Protein AF-A0A8X6STX7-F1 (afdb_monomer)

pLDDT: mean 82.8, std 13.71, range [45.97, 97.12]

Secondary structure (DSSP, 8-state):
-TTS-GGGGGGGHHHHHHHHHHSPPTTTSS-HHHHHHSS----HHHHHHHHHHHHHHHHHHHHHHHHHHHHHHHHHHHHHHHHS---SS----

Solvent-accessible surface area (backbone atoms only — not comparable to full-atom values): 5661 Å² total; per-residue (Å²): 111,53,88,82,44,70,88,53,48,75,81,45,45,70,61,50,53,51,52,63,32,54,48,55,40,89,89,75,68,45,14,62,41,28,73,74,71,73,46,82,74,82,50,73,65,56,52,52,53,49,51,53,52,51,51,52,55,49,50,54,52,49,52,51,54,51,49,53,51,51,52,54,51,51,52,54,51,52,53,53,63,73,64,55,75,90,77,85,88,87,87,81,133

Organism: Trichonephila clavipes (NCBI:txid2585209)

Mean predicted aligned error: 13.45 Å

Nearest PDB structures (foldseek):
  6rny-assembly1_L  TM=8.832E-01  e=3.555E-02  Human spumaretrovirus
  3s3n-assembly1_B-2  TM=8.810E-01  e=6.966E-02  Human spumaretrovirus
  3s3o-assembly1_B-2  TM=8.654E-01  e=7.507E-02  Human spumaretrovirus
  6rny-assembly1_P  TM=7.979E-01  e=7.507E-02  Human spumaretrovirus

Structure (mmCIF, N/CA/C/O backbone):
data_AF-A0A8X6STX7-F1
#
_entry.id   AF-A0A8X6STX7-F1
#
loop_
_atom_site.group_PDB
_atom_site.id
_atom_site.type_symbol
_atom_site.label_atom_id
_atom_site.label_alt_id
_atom_site.label_comp_id
_atom_site.label_asym_id
_atom_site.label_entity_id
_atom_site.label_seq_id
_atom_site.pdbx_PDB_ins_code
_atom_site.Cartn_x
_atom_site.Cartn_y
_atom_site.Cartn_z
_atom_site.occupancy
_atom_site.B_iso_or_equiv
_atom_site.auth_seq_id
_atom_site.auth_comp_id
_atom_site.auth_asym_id
_atom_site.auth_atom_id
_atom_site.pdbx_PDB_model_num
ATOM 1 N N . MET A 1 1 ? 22.582 -0.418 -6.099 1.00 51.91 1 MET A N 1
ATOM 2 C CA . MET A 1 1 ? 21.566 0.339 -6.903 1.00 51.91 1 MET A CA 1
ATOM 3 C C . MET A 1 1 ? 22.152 0.641 -8.287 1.00 51.91 1 MET A C 1
ATOM 5 O O . MET A 1 1 ? 23.366 0.663 -8.375 1.00 51.91 1 MET A O 1
ATOM 9 N N . SER A 1 2 ? 21.370 0.900 -9.353 1.00 55.16 2 SER A N 1
ATOM 10 C CA . SER A 1 2 ? 21.869 1.199 -10.731 1.00 55.16 2 SER A CA 1
ATOM 11 C C . SER A 1 2 ? 23.001 2.243 -10.841 1.00 55.16 2 SER A C 1
ATOM 13 O O . SER A 1 2 ? 23.652 2.327 -11.876 1.00 55.16 2 SER A O 1
ATOM 15 N N . ILE A 1 3 ? 23.227 3.035 -9.793 1.00 62.12 3 ILE A N 1
ATOM 16 C CA . ILE A 1 3 ? 24.363 3.951 -9.616 1.00 62.12 3 ILE A CA 1
ATOM 17 C C . ILE A 1 3 ? 25.717 3.214 -9.636 1.00 62.12 3 ILE A C 1
ATOM 19 O O . ILE A 1 3 ? 26.707 3.774 -10.090 1.00 62.12 3 ILE A O 1
ATOM 23 N N . GLU A 1 4 ? 25.764 1.962 -9.181 1.00 71.69 4 GLU A N 1
ATOM 24 C CA . GLU A 1 4 ? 26.980 1.136 -9.150 1.00 71.69 4 GLU A CA 1
ATOM 25 C C . GLU A 1 4 ? 27.323 0.533 -10.522 1.00 71.69 4 GLU A C 1
ATOM 27 O O . GLU A 1 4 ? 28.486 0.259 -10.798 1.00 71.69 4 GLU A O 1
ATOM 32 N N . ASP A 1 5 ? 26.322 0.324 -11.385 1.00 80.44 5 ASP A N 1
ATOM 33 C CA . ASP A 1 5 ? 26.497 -0.206 -12.741 1.00 80.44 5 ASP A CA 1
ATOM 34 C C . ASP A 1 5 ? 25.388 0.320 -13.677 1.00 80.44 5 ASP A C 1
ATOM 36 O O . ASP A 1 5 ? 24.301 -0.273 -13.762 1.00 80.44 5 ASP A O 1
ATOM 40 N N . PRO A 1 6 ? 25.650 1.425 -14.401 1.00 82.44 6 PRO A N 1
ATOM 41 C CA . PRO A 1 6 ? 24.680 2.066 -15.290 1.00 82.44 6 PRO A CA 1
ATOM 42 C C . PRO A 1 6 ? 24.160 1.167 -16.418 1.00 82.44 6 PRO A C 1
ATOM 44 O O . PRO A 1 6 ? 23.084 1.415 -16.959 1.00 82.44 6 PRO A O 1
ATOM 47 N N . THR A 1 7 ? 24.880 0.098 -16.775 1.00 87.69 7 THR A N 1
ATOM 48 C CA . THR A 1 7 ? 24.463 -0.818 -17.849 1.00 87.69 7 THR A CA 1
ATOM 49 C C . THR A 1 7 ? 23.288 -1.709 -17.442 1.00 87.69 7 THR A C 1
ATOM 51 O O . THR A 1 7 ? 22.598 -2.258 -18.299 1.00 87.69 7 THR A O 1
ATOM 54 N N . LYS A 1 8 ? 23.006 -1.817 -16.136 1.00 88.38 8 LYS A N 1
ATOM 55 C CA . LYS A 1 8 ? 21.950 -2.669 -15.567 1.00 88.38 8 LYS A CA 1
ATOM 56 C C . LYS A 1 8 ? 20.640 -1.930 -15.278 1.00 88.38 8 LYS A C 1
ATOM 58 O O . LYS A 1 8 ? 19.778 -2.483 -14.595 1.00 88.38 8 LYS A O 1
ATOM 63 N N . TRP A 1 9 ? 20.455 -0.7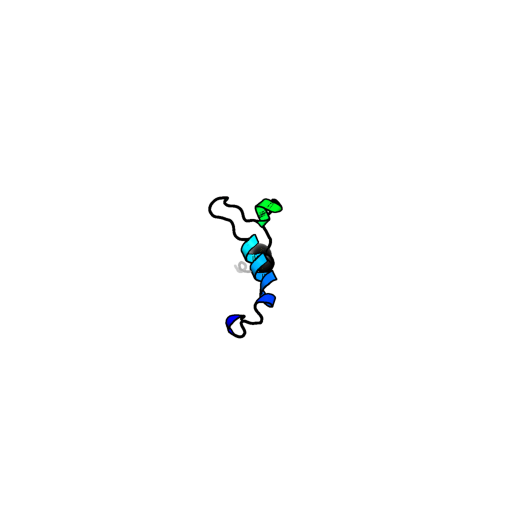21 -15.814 1.00 84.50 9 TRP A N 1
ATOM 64 C CA . TRP A 1 9 ? 19.248 0.094 -15.611 1.00 84.50 9 TRP A CA 1
ATOM 65 C C . TRP A 1 9 ? 17.948 -0.651 -15.960 1.00 84.50 9 TRP A C 1
ATOM 67 O O . TRP A 1 9 ? 16.935 -0.482 -15.281 1.00 84.50 9 TRP A O 1
ATOM 77 N N . PHE A 1 10 ? 17.992 -1.532 -16.967 1.00 87.81 10 PHE A N 1
ATOM 78 C CA . PHE A 1 10 ? 16.842 -2.312 -17.431 1.00 87.81 10 PHE A CA 1
ATOM 79 C C . PHE A 1 10 ? 16.221 -3.182 -16.326 1.00 87.81 10 PHE A C 1
ATOM 81 O O . PHE A 1 10 ? 15.017 -3.414 -16.332 1.00 87.81 10 PHE A O 1
ATOM 88 N N . LYS A 1 11 ? 17.008 -3.603 -15.323 1.00 87.62 11 LYS A N 1
ATOM 89 C CA . LYS A 1 11 ? 16.515 -4.375 -14.168 1.00 87.62 11 LYS A CA 1
ATOM 90 C C . LYS A 1 11 ? 15.541 -3.591 -13.284 1.00 87.62 11 LYS A C 1
ATOM 92 O O . LYS A 1 11 ? 14.853 -4.185 -12.463 1.00 87.62 11 LYS A O 1
ATOM 97 N N . HIS A 1 12 ? 15.506 -2.268 -13.420 1.00 81.88 12 HIS A N 1
ATOM 98 C CA . HIS A 1 12 ? 14.664 -1.382 -12.620 1.00 81.88 12 HIS A CA 1
ATOM 99 C C . HIS A 1 12 ? 13.425 -0.883 -13.373 1.00 81.88 12 HIS A C 1
ATOM 101 O O . HIS A 1 12 ? 12.616 -0.173 -12.778 1.00 81.88 12 HIS A O 1
ATOM 107 N N . VAL A 1 13 ? 13.250 -1.255 -14.647 1.00 87.06 13 VAL A N 1
ATOM 108 C CA . VAL A 1 13 ? 12.154 -0.761 -15.499 1.00 87.06 13 VAL A CA 1
ATOM 109 C C . VAL A 1 13 ? 10.788 -1.083 -14.909 1.00 87.06 13 VAL A C 1
ATOM 111 O O . VAL A 1 13 ? 9.970 -0.178 -14.797 1.00 87.06 13 VAL A O 1
ATOM 114 N N . ASP A 1 14 ? 10.561 -2.310 -14.438 1.00 84.94 14 ASP A N 1
ATOM 115 C CA . ASP A 1 14 ? 9.266 -2.704 -13.863 1.00 84.94 14 ASP A CA 1
ATOM 116 C C . ASP A 1 14 ? 8.912 -1.889 -12.613 1.00 84.94 14 ASP A C 1
ATOM 118 O O . ASP A 1 14 ? 7.766 -1.477 -12.416 1.00 84.94 14 ASP A O 1
ATOM 122 N N . SER A 1 15 ? 9.915 -1.624 -11.771 1.00 82.88 15 SER A N 1
ATOM 123 C CA . SER A 1 15 ? 9.751 -0.807 -10.568 1.00 82.88 15 SER A CA 1
ATOM 124 C C . SER A 1 15 ? 9.455 0.649 -10.935 1.00 82.88 15 SER A C 1
ATOM 126 O O . SER A 1 15 ? 8.494 1.235 -10.437 1.00 82.88 15 SER A O 1
ATOM 128 N N . LEU A 1 16 ? 10.205 1.214 -11.887 1.00 83.69 16 LEU A N 1
ATOM 129 C CA . LEU A 1 16 ? 9.984 2.575 -12.376 1.00 83.69 16 LEU A CA 1
ATOM 130 C C . LEU A 1 16 ? 8.617 2.731 -13.043 1.00 83.69 16 LEU A C 1
ATOM 132 O O . LEU A 1 16 ? 7.907 3.691 -12.756 1.00 83.69 16 LEU A O 1
ATOM 136 N N . GLN A 1 17 ? 8.215 1.786 -13.891 1.00 90.38 17 GLN A N 1
ATOM 137 C CA . GLN A 1 17 ? 6.918 1.804 -14.559 1.00 90.38 17 GLN A CA 1
ATOM 138 C C . GLN A 1 17 ? 5.772 1.754 -13.546 1.00 90.38 17 GLN A C 1
ATOM 140 O O . GLN A 1 17 ? 4.781 2.468 -13.706 1.00 90.38 17 GLN A O 1
ATOM 145 N N . ARG A 1 18 ? 5.903 0.941 -12.493 1.00 87.12 18 ARG A N 1
ATOM 146 C CA . ARG A 1 18 ? 4.922 0.880 -11.406 1.00 87.12 18 ARG A CA 1
ATOM 147 C C . ARG A 1 18 ? 4.812 2.220 -10.683 1.00 87.12 18 ARG A C 1
ATOM 149 O O . ARG A 1 18 ? 3.711 2.751 -10.562 1.00 87.12 18 ARG A O 1
ATOM 156 N N . VAL A 1 19 ? 5.943 2.799 -10.274 1.00 84.12 19 VAL A N 1
ATOM 157 C CA . VAL A 1 19 ? 5.968 4.099 -9.587 1.00 84.12 19 VAL A CA 1
ATOM 158 C C . VAL A 1 19 ? 5.346 5.178 -10.471 1.00 84.12 19 VAL A C 1
ATOM 160 O O . VAL A 1 19 ? 4.370 5.802 -10.062 1.00 84.12 19 VAL A O 1
ATOM 163 N N . LEU A 1 20 ? 5.825 5.338 -11.707 1.00 87.75 20 LEU A N 1
ATOM 164 C CA . LEU A 1 20 ? 5.353 6.374 -12.630 1.00 87.75 20 LEU A CA 1
ATOM 165 C C . LEU A 1 20 ? 3.851 6.275 -12.915 1.00 87.75 20 LEU A C 1
ATOM 167 O O . LEU A 1 20 ? 3.166 7.294 -12.942 1.00 87.75 20 LEU A O 1
ATOM 171 N N . ASN A 1 21 ? 3.320 5.062 -13.078 1.00 92.12 21 ASN A N 1
ATOM 172 C CA . ASN A 1 21 ? 1.897 4.874 -13.350 1.00 92.12 21 ASN A CA 1
ATOM 173 C C . ASN A 1 21 ? 1.004 4.991 -12.105 1.00 92.12 21 ASN A C 1
ATOM 175 O O . ASN A 1 21 ? -0.212 5.072 -12.264 1.00 92.12 21 ASN A O 1
ATOM 179 N N . SER A 1 22 ? 1.572 4.980 -10.893 1.00 88.94 22 SER A N 1
ATOM 180 C CA . SER A 1 22 ? 0.828 5.067 -9.623 1.00 88.94 22 SER A CA 1
ATOM 181 C C . SER A 1 22 ? 0.733 6.485 -9.062 1.00 88.94 22 SER A C 1
ATOM 183 O O . SER A 1 22 ? -0.144 6.763 -8.248 1.00 88.94 22 SER A O 1
ATOM 185 N N . VAL A 1 23 ? 1.604 7.396 -9.506 1.00 87.19 23 VAL A N 1
ATOM 186 C CA . VAL A 1 23 ? 1.649 8.773 -9.004 1.00 87.19 23 VAL A CA 1
ATOM 187 C C . VAL A 1 23 ? 0.560 9.621 -9.674 1.00 87.19 23 VAL A C 1
ATOM 189 O O . VAL A 1 23 ? 0.529 9.722 -10.904 1.00 87.19 23 VAL A O 1
ATOM 192 N N . PRO A 1 24 ? -0.326 10.276 -8.900 1.00 89.88 24 PRO A N 1
ATOM 193 C CA . PRO A 1 24 ? -1.326 11.175 -9.459 1.00 89.88 24 PRO A CA 1
ATOM 194 C C . PRO A 1 24 ? -0.717 12.423 -10.098 1.00 89.88 24 PRO A C 1
ATOM 196 O O . PRO A 1 24 ? 0.147 13.080 -9.514 1.00 89.88 24 PRO A O 1
ATOM 199 N N . SER A 1 25 ? -1.219 12.812 -11.272 1.00 87.94 25 SER A N 1
ATOM 200 C CA . SER A 1 25 ? -0.840 14.091 -11.879 1.00 87.94 25 SER A CA 1
ATOM 201 C C . SER A 1 25 ? -1.492 15.264 -11.143 1.00 87.94 25 SER A C 1
ATOM 203 O O . SER A 1 25 ? -2.650 15.206 -10.723 1.00 87.94 25 SER A O 1
ATOM 205 N N . ARG 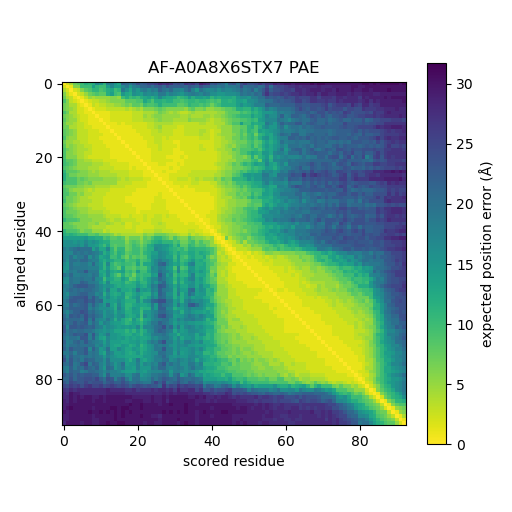A 1 26 ? -0.780 16.393 -11.038 1.00 89.19 26 ARG A N 1
ATOM 206 C CA . ARG A 1 26 ? -1.303 17.613 -10.401 1.00 89.19 26 ARG A CA 1
ATOM 207 C C . ARG A 1 26 ? -2.533 18.177 -11.119 1.00 89.19 26 ARG A C 1
ATOM 209 O O . ARG A 1 26 ? -3.384 18.754 -10.435 1.00 89.19 26 ARG A O 1
ATOM 216 N N . SER A 1 27 ? -2.594 18.040 -12.447 1.00 91.81 27 SER A N 1
ATOM 217 C CA . SER A 1 27 ? -3.652 18.599 -13.299 1.00 91.81 27 SER A CA 1
ATOM 218 C C . SER A 1 27 ? -4.950 17.801 -13.227 1.00 91.81 27 SER A C 1
ATOM 220 O O . SER A 1 27 ? -6.019 18.396 -13.171 1.00 91.81 27 SER A O 1
ATOM 222 N N . THR A 1 28 ? -4.862 16.471 -13.189 1.00 91.56 28 THR A N 1
ATOM 223 C CA . THR A 1 28 ? -6.033 15.581 -13.186 1.00 91.56 28 THR A CA 1
ATOM 224 C C . THR A 1 28 ? -6.412 15.104 -11.792 1.00 91.56 28 THR A C 1
ATOM 226 O O . THR A 1 28 ? -7.544 14.693 -11.598 1.00 91.56 28 THR A O 1
ATOM 229 N N . LYS A 1 29 ? -5.485 15.150 -10.824 1.00 93.62 29 LYS A N 1
ATOM 230 C CA . LYS A 1 29 ? -5.593 14.510 -9.498 1.00 93.62 29 LYS A CA 1
ATOM 231 C C . LYS A 1 29 ? -5.663 12.980 -9.525 1.00 93.62 29 LYS A C 1
ATOM 233 O O . LYS A 1 29 ? -5.785 12.381 -8.462 1.00 93.62 29 LYS A O 1
ATOM 238 N N . TYR A 1 30 ? -5.506 12.366 -10.697 1.00 91.00 30 TYR A N 1
ATOM 239 C CA . TYR A 1 30 ? -5.527 10.918 -10.899 1.00 91.00 30 TYR A CA 1
ATOM 240 C C . TYR A 1 30 ? -4.212 10.444 -11.515 1.00 91.00 30 TYR A C 1
ATOM 242 O O . TYR A 1 30 ? -3.577 11.167 -12.292 1.00 91.00 30 TYR A O 1
ATOM 250 N N . SER A 1 31 ? -3.793 9.234 -11.162 1.00 94.81 31 SER A N 1
ATOM 251 C CA . SER A 1 31 ? -2.648 8.560 -11.777 1.00 94.81 31 SER A CA 1
ATOM 252 C C . SER A 1 31 ? -3.008 7.998 -13.156 1.00 94.81 31 SER A C 1
ATOM 254 O O . SER A 1 31 ? -4.182 7.722 -13.419 1.00 94.81 31 SER A O 1
ATOM 256 N N . PRO A 1 32 ? -2.028 7.791 -14.056 1.00 96.38 32 PRO A N 1
ATOM 257 C CA . PRO A 1 32 ? -2.276 7.132 -15.337 1.00 96.38 32 PRO A CA 1
ATOM 258 C C . PRO A 1 32 ? -2.993 5.785 -15.184 1.00 96.38 32 PRO A C 1
ATOM 260 O O . PRO A 1 32 ? -3.917 5.492 -15.939 1.00 96.38 32 PRO A O 1
ATOM 263 N N . PHE A 1 33 ? -2.626 4.991 -14.173 1.00 95.06 33 PHE A N 1
ATOM 264 C CA . PHE A 1 33 ? -3.290 3.722 -13.888 1.00 95.06 33 PHE A CA 1
ATOM 265 C C . PHE A 1 33 ? -4.751 3.904 -13.465 1.00 95.06 33 PHE A C 1
ATOM 267 O O . PHE A 1 33 ? -5.620 3.203 -13.977 1.00 95.06 33 PHE A O 1
ATOM 274 N N . GLU A 1 34 ? -5.041 4.858 -12.576 1.00 95.31 34 GLU A N 1
ATOM 275 C CA . GLU A 1 34 ? -6.424 5.166 -12.186 1.00 95.31 34 GLU A CA 1
ATOM 276 C C . GLU A 1 34 ? -7.261 5.621 -13.381 1.00 95.31 34 GLU A C 1
ATOM 278 O O . GLU A 1 34 ? -8.417 5.230 -13.492 1.00 95.31 34 GLU A O 1
ATOM 283 N N . LEU A 1 35 ? -6.688 6.403 -14.297 1.00 96.06 35 LEU A N 1
ATOM 284 C CA . LEU A 1 35 ? -7.392 6.845 -15.502 1.00 96.06 35 LEU A CA 1
ATOM 285 C C . LEU A 1 35 ? -7.700 5.688 -16.464 1.00 96.06 35 LEU A C 1
ATOM 287 O O . LEU A 1 35 ? -8.737 5.706 -17.120 1.00 96.06 35 LEU A O 1
ATOM 291 N N . LEU A 1 36 ? -6.816 4.692 -16.548 1.00 96.31 36 LEU A N 1
ATOM 292 C CA . LEU A 1 36 ? -6.974 3.530 -17.430 1.00 96.31 36 LEU A CA 1
ATOM 293 C C . LEU A 1 36 ? -7.895 2.452 -16.845 1.00 96.31 36 LEU A C 1
ATOM 295 O O . LEU A 1 36 ? -8.656 1.831 -17.581 1.00 96.31 36 LEU A O 1
ATOM 299 N N . ILE A 1 37 ? -7.800 2.200 -15.539 1.00 96.19 37 ILE A N 1
ATOM 300 C CA . ILE A 1 37 ? -8.425 1.041 -14.881 1.00 96.19 37 ILE A CA 1
ATOM 301 C C . ILE A 1 37 ? -9.600 1.452 -13.982 1.00 96.19 37 ILE A C 1
ATOM 30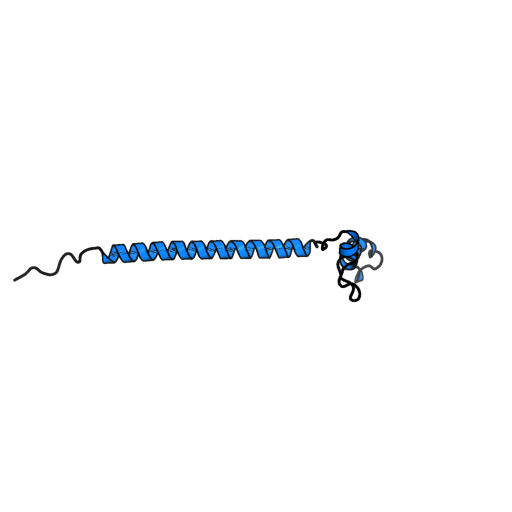3 O O . ILE A 1 37 ? -10.458 0.631 -13.666 1.00 96.19 37 ILE A O 1
ATOM 307 N N . GLY A 1 38 ? -9.664 2.714 -13.558 1.00 93.94 38 GLY A N 1
ATOM 308 C CA . GLY A 1 38 ? -10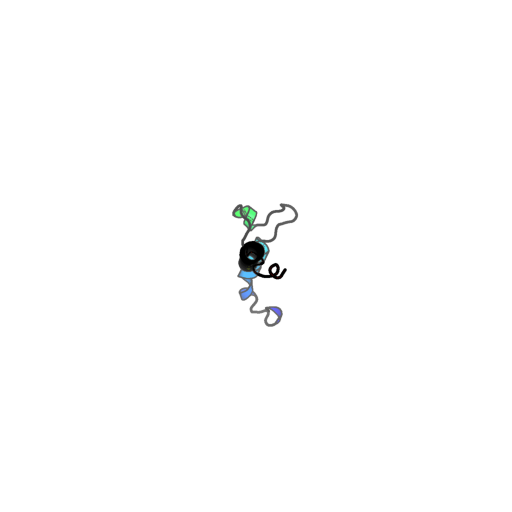.714 3.230 -12.676 1.00 93.94 38 GLY A CA 1
ATOM 309 C C . GLY A 1 38 ? -10.516 2.915 -11.189 1.00 93.94 38 GLY A C 1
ATOM 310 O O . GLY A 1 38 ? -11.391 3.224 -10.383 1.00 93.94 38 GLY A O 1
ATOM 311 N N . VAL A 1 39 ? -9.386 2.315 -10.797 1.00 91.38 39 VAL A N 1
ATOM 312 C CA . VAL A 1 39 ? -9.054 2.008 -9.394 1.00 91.38 39 VAL A CA 1
ATOM 313 C C . VAL A 1 39 ? -7.623 2.418 -9.060 1.00 91.38 39 VAL A C 1
ATOM 315 O O . VAL A 1 39 ? -6.759 2.460 -9.934 1.00 91.38 39 VAL A O 1
ATOM 318 N N . LYS A 1 40 ? -7.351 2.675 -7.775 1.00 89.00 40 LYS A N 1
ATOM 319 C CA . LYS A 1 40 ? -5.991 2.932 -7.284 1.00 89.00 40 LYS A CA 1
ATOM 320 C C . LYS A 1 40 ? -5.105 1.705 -7.453 1.00 89.00 40 LYS A C 1
ATOM 322 O O . LYS A 1 40 ? -5.505 0.589 -7.116 1.00 89.00 40 LYS A O 1
ATOM 327 N N . MET A 1 41 ? -3.889 1.924 -7.944 1.00 85.69 41 MET A N 1
ATOM 328 C CA . MET A 1 41 ? -2.884 0.869 -8.026 1.00 85.69 41 MET A CA 1
ATOM 329 C C . MET A 1 41 ? -2.484 0.436 -6.612 1.00 85.69 41 MET A C 1
ATOM 331 O O . MET A 1 41 ? -2.215 1.282 -5.766 1.00 85.69 41 MET A O 1
ATOM 335 N N . LYS A 1 42 ? -2.443 -0.874 -6.357 1.00 82.62 42 LYS A N 1
ATOM 336 C CA . LYS A 1 42 ? -1.944 -1.427 -5.092 1.00 82.62 42 LYS A CA 1
ATOM 337 C C . LYS A 1 42 ? -0.449 -1.698 -5.234 1.00 82.62 42 LYS A C 1
ATOM 339 O O . LYS A 1 42 ? -0.076 -2.564 -6.034 1.00 82.62 42 LYS A O 1
ATOM 344 N N . ASN A 1 43 ? 0.405 -0.987 -4.498 1.00 76.81 43 ASN A N 1
ATOM 345 C CA . ASN A 1 43 ? 1.824 -1.335 -4.465 1.00 76.81 43 ASN A CA 1
ATOM 346 C C . ASN A 1 43 ? 2.086 -2.519 -3.522 1.00 76.81 43 ASN A C 1
ATOM 348 O O . ASN A 1 43 ? 1.356 -2.703 -2.552 1.00 76.81 43 ASN A O 1
ATOM 352 N N . PRO A 1 44 ? 3.130 -3.327 -3.780 1.00 72.44 44 PRO A N 1
ATOM 353 C CA . PRO A 1 44 ? 3.518 -4.415 -2.882 1.00 72.44 44 PRO A CA 1
ATOM 354 C C . PRO A 1 44 ? 3.833 -3.912 -1.466 1.00 72.44 44 PRO A C 1
ATOM 356 O O . PRO A 1 44 ? 3.410 -4.526 -0.492 1.00 72.44 44 PRO A O 1
ATOM 359 N N . GLU A 1 45 ? 4.491 -2.755 -1.363 1.00 69.38 45 GLU A N 1
ATOM 360 C CA . GLU A 1 45 ? 4.749 -2.078 -0.086 1.00 69.38 45 GLU A CA 1
ATOM 361 C C . GLU A 1 45 ? 3.443 -1.662 0.610 1.00 69.38 45 GLU A C 1
ATOM 363 O O . GLU A 1 45 ? 3.302 -1.849 1.815 1.00 69.38 45 GLU A O 1
ATOM 368 N N . ASP A 1 46 ? 2.437 -1.197 -0.144 1.00 69.19 46 ASP A N 1
ATOM 369 C CA . ASP A 1 46 ? 1.118 -0.868 0.418 1.00 69.19 46 ASP A CA 1
ATOM 370 C C . ASP A 1 46 ? 0.420 -2.115 0.976 1.00 69.19 46 ASP A C 1
ATOM 372 O O . ASP A 1 46 ? -0.320 -2.022 1.951 1.00 69.19 46 ASP A O 1
ATOM 376 N N . VAL A 1 47 ? 0.641 -3.289 0.372 1.00 69.81 47 VAL A N 1
ATOM 377 C CA . VAL A 1 47 ? 0.106 -4.563 0.875 1.00 69.81 47 VAL A CA 1
ATOM 378 C C . VAL A 1 47 ? 0.790 -4.948 2.183 1.00 69.81 47 VAL A C 1
ATOM 380 O O . VAL A 1 47 ? 0.101 -5.331 3.124 1.00 69.81 47 VAL A O 1
ATOM 383 N N . MET A 1 48 ? 2.115 -4.811 2.272 1.00 74.06 48 MET A N 1
ATOM 384 C CA . MET A 1 48 ? 2.852 -5.083 3.508 1.00 74.06 48 MET A CA 1
ATOM 385 C C . MET A 1 48 ? 2.427 -4.135 4.635 1.00 74.06 48 MET A C 1
ATOM 387 O O . MET A 1 48 ? 2.085 -4.598 5.719 1.00 74.06 48 MET A O 1
ATOM 391 N N . ILE A 1 49 ? 2.368 -2.828 4.366 1.00 70.94 49 ILE A N 1
ATOM 392 C CA . ILE A 1 49 ? 1.930 -1.816 5.339 1.00 70.94 49 ILE A CA 1
ATOM 393 C C . ILE A 1 49 ? 0.485 -2.069 5.776 1.00 70.94 49 ILE A C 1
ATOM 395 O O . ILE A 1 49 ? 0.175 -1.995 6.962 1.00 70.94 49 ILE A O 1
ATOM 399 N N . ARG A 1 50 ? -0.405 -2.410 4.838 1.00 68.94 50 ARG A N 1
ATOM 400 C CA . ARG A 1 50 ? -1.794 -2.745 5.158 1.00 68.94 50 ARG A CA 1
ATOM 401 C C . ARG A 1 50 ? -1.892 -3.990 6.039 1.00 68.94 50 ARG A C 1
ATOM 403 O O . ARG A 1 50 ? -2.666 -3.975 6.986 1.00 68.94 50 ARG A O 1
ATOM 410 N N . ASN A 1 51 ? -1.125 -5.038 5.744 1.00 72.56 51 ASN A N 1
ATOM 411 C CA . ASN A 1 51 ? -1.121 -6.256 6.552 1.00 72.56 51 ASN A CA 1
ATOM 412 C C . ASN A 1 51 ? -0.619 -5.978 7.973 1.00 72.56 51 ASN A C 1
ATOM 414 O O . ASN A 1 51 ? -1.256 -6.421 8.919 1.00 72.56 51 ASN A O 1
ATOM 418 N N . LEU A 1 52 ? 0.457 -5.196 8.118 1.00 80.44 52 LEU A N 1
ATOM 419 C CA . LEU A 1 52 ? 0.977 -4.783 9.426 1.00 80.44 52 LEU A CA 1
ATOM 420 C C . LEU A 1 52 ? -0.055 -3.973 10.219 1.00 80.44 52 LEU A C 1
ATOM 422 O O . LEU A 1 52 ? -0.257 -4.216 11.403 1.00 80.44 52 LEU A O 1
ATOM 426 N N . HIS A 1 53 ? -0.747 -3.040 9.563 1.00 69.12 53 HIS A N 1
ATOM 427 C CA . HIS A 1 53 ? -1.800 -2.255 10.206 1.00 69.12 53 HIS A CA 1
ATOM 428 C C . HIS A 1 53 ? -2.998 -3.117 10.640 1.00 69.12 53 HIS A C 1
ATOM 430 O O . HIS A 1 53 ? -3.596 -2.889 11.692 1.00 69.12 53 HIS A O 1
ATOM 436 N N . GLU A 1 54 ? -3.362 -4.111 9.829 1.00 78.81 54 GLU A N 1
ATOM 437 C CA . GLU A 1 54 ? -4.468 -5.025 10.115 1.00 78.81 54 GLU A CA 1
ATOM 438 C C . GLU A 1 54 ? -4.111 -6.014 11.238 1.00 78.81 54 GLU A C 1
ATOM 440 O O . GLU A 1 54 ? -4.952 -6.289 12.092 1.00 78.81 54 GLU A O 1
ATOM 445 N N . GLU A 1 55 ? -2.859 -6.471 11.298 1.00 88.38 55 GLU A N 1
ATOM 446 C CA . GLU A 1 55 ? -2.307 -7.264 12.404 1.00 88.38 55 GLU A CA 1
ATOM 447 C C . GLU A 1 55 ? -2.300 -6.470 13.719 1.00 88.38 55 GLU A C 1
ATOM 449 O O . GLU A 1 55 ? -2.865 -6.931 14.711 1.00 88.38 55 GLU A O 1
ATOM 454 N N . GLU A 1 56 ? -1.777 -5.239 13.711 1.00 84.94 56 GLU A N 1
ATOM 455 C CA . GLU A 1 56 ? -1.777 -4.349 14.881 1.00 84.94 56 GLU A CA 1
ATOM 456 C C . GLU A 1 56 ? -3.205 -4.0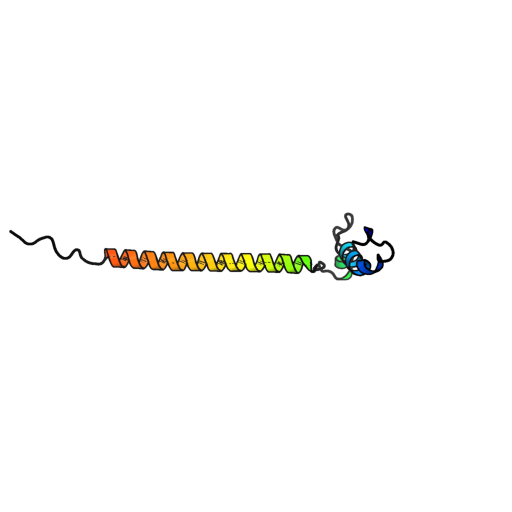83 15.389 1.00 84.94 56 GLU A C 1
ATOM 458 O O . GLU A 1 56 ? -3.484 -4.169 16.587 1.00 84.94 56 GLU A O 1
ATOM 463 N N . SER A 1 57 ? -4.143 -3.816 14.475 1.00 81.56 57 SER A N 1
ATOM 464 C CA . SER A 1 57 ? -5.551 -3.579 14.817 1.00 81.56 57 SER A CA 1
ATOM 465 C C . SER A 1 57 ? -6.208 -4.806 15.460 1.00 81.56 57 SER A C 1
ATOM 467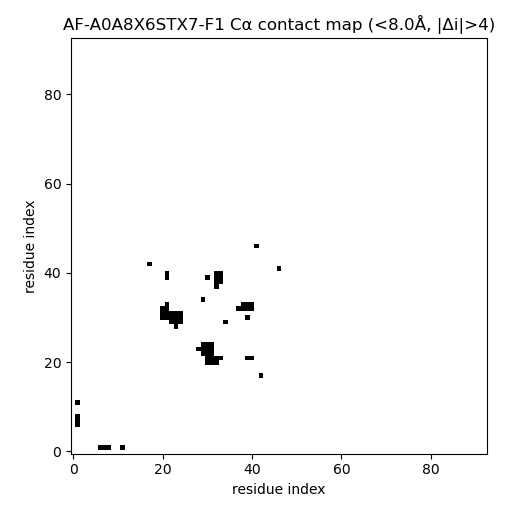 O O . SER A 1 57 ? -7.011 -4.678 16.389 1.00 81.56 57 SER A O 1
ATOM 469 N N . GLN A 1 58 ? -5.882 -6.009 14.978 1.00 87.44 58 GLN A N 1
ATOM 470 C CA . GLN A 1 58 ? -6.380 -7.258 15.555 1.00 87.44 58 GLN A CA 1
ATOM 471 C C . GLN A 1 58 ? -5.784 -7.509 16.939 1.00 87.44 58 GLN A C 1
ATOM 473 O O . GLN A 1 58 ? -6.517 -7.872 17.860 1.00 87.44 58 GLN A O 1
ATOM 478 N N . GLU A 1 59 ? -4.484 -7.282 17.111 1.00 94.06 59 GLU A N 1
ATOM 479 C CA . GLU A 1 59 ? -3.808 -7.473 18.391 1.00 94.06 59 GLU A CA 1
ATOM 480 C C . GLU A 1 59 ? -4.382 -6.552 19.477 1.00 94.06 59 GLU A C 1
ATOM 482 O O . GLU A 1 59 ? -4.723 -7.021 20.565 1.00 94.06 59 GLU A O 1
ATOM 487 N N . GLN A 1 60 ? -4.613 -5.274 19.160 1.00 89.19 60 GLN A N 1
ATOM 488 C CA . GLN A 1 60 ? -5.262 -4.326 20.074 1.00 89.19 60 GLN A CA 1
ATOM 489 C C . GLN A 1 60 ? -6.660 -4.796 20.509 1.00 89.19 60 GLN A C 1
ATOM 491 O O . GLN A 1 60 ? -7.014 -4.713 21.688 1.00 89.19 60 GLN A O 1
ATOM 496 N N . LEU A 1 61 ? -7.451 -5.341 19.579 1.00 92.19 61 LEU A N 1
ATOM 497 C CA . LEU A 1 61 ? -8.773 -5.892 19.883 1.00 92.19 61 LEU A CA 1
ATOM 498 C C . LEU A 1 61 ? -8.682 -7.089 20.843 1.00 92.19 61 LEU A C 1
ATOM 500 O O . LEU A 1 61 ? -9.491 -7.209 21.767 1.00 92.19 61 LEU A O 1
ATOM 504 N N . PHE A 1 62 ? -7.722 -7.992 20.627 1.00 94.31 62 PHE A N 1
ATOM 505 C CA . PHE A 1 62 ? -7.528 -9.149 21.500 1.00 94.31 62 PHE A CA 1
ATOM 506 C C . PHE A 1 62 ? -7.069 -8.735 22.898 1.00 94.31 62 PHE A C 1
ATOM 508 O O . PHE A 1 62 ? -7.656 -9.204 23.874 1.00 94.31 62 PHE A O 1
ATOM 515 N N . GLN A 1 63 ? -6.124 -7.798 22.998 1.00 95.19 63 GLN A N 1
ATOM 516 C CA . GLN A 1 63 ? -5.662 -7.261 24.279 1.00 95.19 63 GLN A CA 1
ATOM 517 C C . GLN A 1 63 ? -6.801 -6.611 25.072 1.00 95.19 63 GLN A C 1
ATOM 519 O O . GLN A 1 63 ? -6.941 -6.876 26.265 1.00 95.19 63 GLN A O 1
ATOM 524 N N . HIS A 1 64 ? -7.663 -5.824 24.418 1.00 94.56 64 HIS A N 1
ATOM 525 C CA . HIS A 1 64 ? -8.827 -5.232 25.083 1.00 94.56 64 HIS A CA 1
ATOM 526 C C . HIS A 1 64 ? -9.782 -6.307 25.617 1.00 94.56 64 HIS A C 1
ATOM 528 O O . HIS A 1 64 ? -10.238 -6.240 26.755 1.00 94.56 64 HIS A O 1
ATOM 534 N N . ARG A 1 65 ? -10.051 -7.349 24.822 1.00 96.44 65 ARG A N 1
ATOM 535 C CA . ARG A 1 65 ? -10.906 -8.466 25.250 1.00 96.44 65 ARG A CA 1
ATOM 536 C C . ARG A 1 65 ? -10.309 -9.242 26.420 1.00 96.44 65 ARG A C 1
ATOM 538 O O . ARG A 1 65 ? -11.054 -9.696 27.286 1.00 96.44 65 ARG A O 1
ATOM 545 N N . ASP A 1 66 ? -8.994 -9.435 26.440 1.00 96.75 66 ASP A N 1
ATOM 546 C CA . ASP A 1 66 ? -8.302 -10.079 27.558 1.00 96.75 66 ASP A CA 1
ATOM 547 C C . ASP A 1 66 ? -8.345 -9.229 28.822 1.00 96.75 66 ASP A C 1
ATOM 549 O O . ASP A 1 66 ? -8.607 -9.763 29.902 1.00 96.75 66 ASP A O 1
ATOM 553 N N . PHE A 1 67 ? -8.172 -7.916 28.680 1.00 96.69 67 PHE A N 1
ATOM 554 C CA . PHE A 1 67 ? -8.330 -6.972 29.776 1.00 96.69 67 PHE A CA 1
ATOM 555 C C . PHE A 1 67 ? -9.737 -7.050 30.382 1.00 96.69 67 PHE A C 1
ATOM 557 O O . PHE A 1 67 ? -9.867 -7.274 31.584 1.00 96.69 67 PHE A O 1
ATOM 564 N N . ASP A 1 68 ? -10.785 -6.978 29.556 1.00 97.06 68 ASP A N 1
ATOM 565 C CA . ASP A 1 68 ? -12.178 -7.059 30.017 1.00 97.06 68 ASP A CA 1
ATOM 566 C C . ASP A 1 68 ? -12.473 -8.389 30.730 1.00 97.06 68 ASP A C 1
ATOM 568 O O . ASP A 1 68 ? -13.147 -8.430 31.765 1.00 97.06 68 ASP A O 1
ATOM 572 N N . ARG A 1 69 ? -11.945 -9.503 30.199 1.00 96.00 69 ARG A N 1
ATOM 573 C CA . ARG A 1 69 ? -12.066 -10.826 30.832 1.00 96.00 69 ARG A CA 1
ATOM 574 C C . ARG A 1 69 ? -11.392 -10.859 32.203 1.00 96.00 69 ARG A C 1
ATOM 576 O O . ARG A 1 69 ? -11.971 -11.406 33.145 1.00 96.00 69 ARG A O 1
ATOM 583 N N . ALA A 1 70 ? -10.190 -10.297 32.315 1.00 96.56 70 ALA A N 1
ATOM 584 C CA . ALA A 1 70 ? -9.443 -10.246 33.566 1.00 96.56 70 ALA A CA 1
ATOM 585 C C . ALA A 1 70 ? -10.144 -9.361 34.610 1.00 96.56 70 ALA A C 1
ATOM 587 O O . ALA A 1 70 ? -10.307 -9.784 35.755 1.00 96.56 70 ALA A O 1
ATOM 588 N N . GLU A 1 71 ? -10.629 -8.185 34.207 1.00 97.12 71 GLU A N 1
ATOM 589 C CA . GLU A 1 71 ? -11.432 -7.281 35.041 1.00 97.12 71 GLU A CA 1
ATOM 590 C C . GLU A 1 71 ? -12.683 -7.981 35.584 1.00 97.12 71 GLU A C 1
ATOM 592 O O . GLU A 1 71 ? -12.917 -7.995 36.795 1.00 97.12 71 GLU A O 1
ATOM 597 N N . HIS A 1 72 ? -13.457 -8.641 34.717 1.00 95.25 72 HIS A N 1
ATOM 598 C CA . HIS A 1 72 ? -14.665 -9.356 35.128 1.00 95.25 72 HIS A CA 1
ATOM 599 C C . HIS A 1 72 ? -14.365 -10.503 36.109 1.00 95.25 72 HIS A C 1
ATOM 601 O O . HIS A 1 72 ? -15.113 -10.732 37.070 1.00 95.25 72 HIS A O 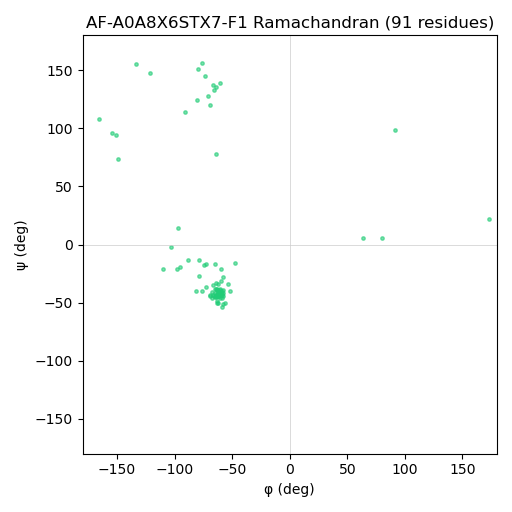1
ATOM 607 N N . PHE A 1 73 ? -13.267 -11.232 35.887 1.00 95.06 73 PHE A N 1
ATOM 608 C CA . PHE A 1 73 ? -12.822 -12.290 36.793 1.00 95.06 73 PHE A CA 1
ATOM 609 C C . PHE A 1 73 ? -12.437 -11.732 38.169 1.00 95.06 73 PHE A C 1
ATOM 611 O O . PHE A 1 73 ? -12.860 -12.262 39.201 1.00 95.06 73 PHE A O 1
ATOM 618 N N . GLU A 1 74 ? -11.679 -10.638 38.197 1.00 94.75 74 GLU A N 1
ATOM 619 C CA . GLU A 1 74 ? -11.274 -9.971 39.432 1.00 94.75 74 GLU A CA 1
ATOM 620 C C . GLU A 1 74 ? -12.465 -9.406 40.210 1.00 94.75 74 GLU A C 1
ATOM 622 O O . GLU A 1 74 ? -12.554 -9.606 41.424 1.00 94.75 74 GLU A O 1
ATOM 627 N N . ASP A 1 75 ? -13.418 -8.765 39.534 1.00 95.44 75 ASP A N 1
ATOM 628 C CA . ASP A 1 75 ? -14.642 -8.260 40.159 1.00 95.44 75 ASP A CA 1
ATOM 629 C C . ASP A 1 75 ? -15.485 -9.395 40.766 1.00 95.44 75 ASP A C 1
ATOM 631 O O . ASP A 1 75 ? -15.899 -9.332 41.929 1.00 95.44 75 ASP A O 1
ATOM 635 N N . SER A 1 76 ? -15.650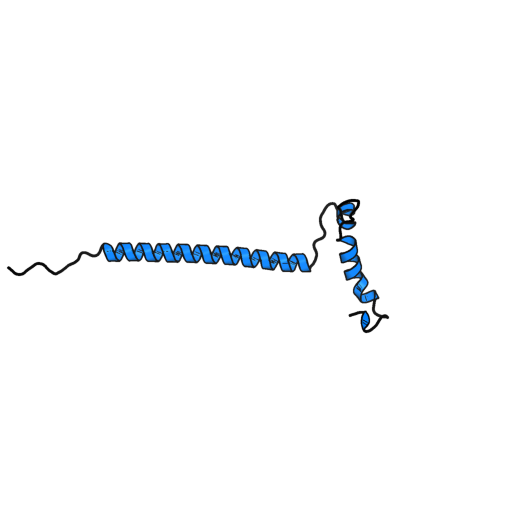 -10.496 40.029 1.00 91.94 76 SER A N 1
ATOM 636 C CA . SER A 1 76 ? -16.342 -11.695 40.520 1.00 91.94 76 SER A CA 1
ATOM 637 C C . SER A 1 76 ? -15.667 -12.268 41.772 1.00 91.94 76 SER A C 1
ATOM 639 O O . SER A 1 76 ? -16.332 -12.593 42.760 1.00 91.94 76 SER A O 1
ATOM 641 N N . ARG A 1 77 ? -14.330 -12.324 41.778 1.00 92.56 77 ARG A N 1
ATOM 642 C CA . ARG A 1 77 ? -13.535 -12.782 42.924 1.00 92.56 77 ARG A CA 1
ATOM 643 C C . ARG A 1 77 ? -13.674 -11.853 44.132 1.00 92.56 77 ARG A C 1
ATOM 645 O O . ARG A 1 77 ? -13.793 -12.334 45.261 1.00 92.56 77 ARG A O 1
ATOM 652 N N . ARG A 1 78 ? -13.671 -10.531 43.922 1.00 92.88 78 ARG A N 1
ATOM 653 C CA . ARG A 1 78 ? -13.892 -9.528 44.983 1.00 92.88 78 ARG A CA 1
ATOM 654 C C . ARG A 1 78 ? -15.271 -9.701 45.614 1.00 92.88 78 ARG A C 1
ATOM 656 O O . ARG A 1 78 ? -15.374 -9.758 46.838 1.00 92.88 78 ARG A O 1
ATOM 663 N N . LYS A 1 79 ? -16.312 -9.870 44.793 1.00 92.06 79 LYS A N 1
ATOM 664 C CA . LYS A 1 79 ? -17.683 -10.133 45.257 1.00 92.06 79 LYS A CA 1
ATOM 665 C C . LYS A 1 79 ? -17.770 -11.408 46.094 1.00 92.06 79 LYS A C 1
ATOM 667 O O . LYS A 1 79 ? -18.376 -11.377 47.159 1.00 92.06 79 LYS A O 1
ATOM 672 N N . GLN A 1 80 ? -17.111 -12.493 45.678 1.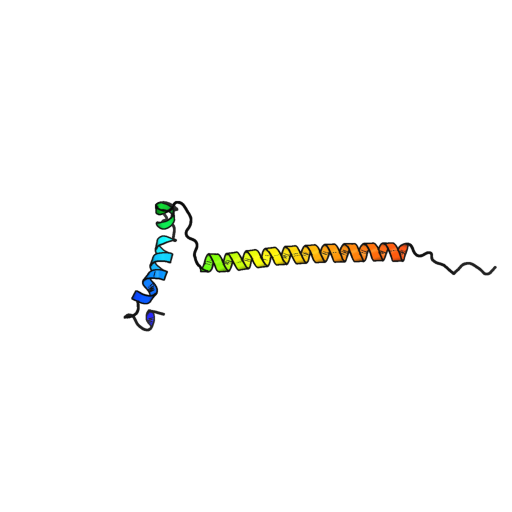00 86.94 80 GLN A N 1
ATOM 673 C CA . GLN A 1 80 ? -17.068 -13.738 46.456 1.00 86.94 80 GLN A CA 1
ATOM 674 C C . GLN A 1 80 ? -16.369 -13.576 47.812 1.00 86.94 80 GLN A C 1
ATOM 676 O O . GLN A 1 80 ? -16.896 -14.044 48.818 1.00 86.94 80 GLN A O 1
ATOM 681 N N . LYS A 1 81 ? -15.216 -12.892 47.867 1.00 87.19 81 LYS A N 1
ATOM 682 C CA . LYS A 1 81 ? -14.509 -12.627 49.135 1.00 87.19 81 LYS A CA 1
ATOM 683 C C . LYS A 1 81 ? -15.357 -11.808 50.109 1.00 87.19 81 LYS A C 1
ATOM 685 O O . LYS A 1 81 ? -15.354 -12.094 51.299 1.00 87.19 81 LYS A O 1
ATOM 690 N N . ASN A 1 82 ? -16.102 -10.828 49.603 1.00 82.31 82 ASN A N 1
ATOM 691 C CA . ASN A 1 82 ? -16.958 -9.969 50.422 1.00 82.31 82 ASN A CA 1
ATOM 692 C C . ASN A 1 82 ? -18.242 -10.670 50.909 1.00 82.31 82 ASN A C 1
ATOM 694 O O . ASN A 1 82 ? -18.871 -10.180 51.843 1.00 82.31 82 ASN A O 1
ATOM 698 N N . LEU A 1 83 ? -18.638 -11.790 50.288 1.00 74.44 83 LEU A N 1
ATOM 699 C CA . LEU A 1 83 ? -19.819 -12.576 50.664 1.00 74.44 83 LEU A CA 1
ATOM 700 C C . LEU A 1 83 ? -19.536 -13.652 51.723 1.00 74.44 83 LEU A C 1
ATOM 702 O O . LEU A 1 83 ? -20.483 -14.205 52.281 1.00 74.44 83 LEU A O 1
ATOM 706 N N . GLN A 1 84 ? -18.268 -13.974 52.003 1.00 63.12 84 GLN A N 1
ATOM 707 C CA . GLN A 1 84 ? -17.936 -14.908 53.077 1.00 63.12 84 GLN A CA 1
ATOM 708 C C . GLN A 1 84 ? -18.246 -14.242 54.431 1.00 63.12 84 GLN A C 1
ATOM 710 O O . GLN A 1 84 ? -17.691 -13.177 54.719 1.00 63.12 84 GLN A O 1
ATOM 715 N N . PRO A 1 85 ? -19.148 -14.808 55.259 1.00 59.72 85 PRO A N 1
ATOM 716 C CA . PRO A 1 85 ? -19.461 -14.230 56.558 1.00 59.72 85 PRO A CA 1
ATOM 717 C C . PRO A 1 85 ? -18.192 -14.185 57.413 1.00 59.72 85 PRO A C 1
ATOM 719 O O . PRO A 1 85 ? -17.423 -15.145 57.430 1.00 59.72 85 PRO A O 1
ATOM 722 N N . LYS A 1 86 ? -17.987 -13.080 58.145 1.00 59.38 86 LYS A N 1
ATOM 723 C CA . LYS A 1 86 ? -17.031 -13.021 59.259 1.00 59.38 86 LYS A CA 1
ATOM 724 C C . LYS A 1 86 ? -17.516 -13.989 60.340 1.00 59.38 86 LYS A C 1
ATOM 726 O O . LYS A 1 86 ? -18.171 -13.582 61.295 1.00 59.38 86 LYS A O 1
ATOM 731 N N . THR A 1 87 ? -17.289 -15.281 60.151 1.00 56.81 87 THR A N 1
ATOM 732 C CA . THR A 1 87 ? -17.447 -16.251 61.220 1.00 56.81 87 THR A CA 1
ATOM 733 C C . THR A 1 87 ? -16.309 -16.028 62.200 1.00 56.81 87 THR A C 1
ATOM 735 O O . THR A 1 87 ? -15.144 -16.016 61.811 1.00 56.81 87 THR A O 1
ATOM 738 N N . GLU A 1 88 ? -16.713 -15.876 63.459 1.00 53.19 88 GLU A N 1
ATOM 739 C CA . GLU A 1 88 ? -15.911 -15.960 64.681 1.00 53.19 88 GLU A CA 1
ATOM 740 C C . GLU A 1 88 ? -15.302 -14.645 65.183 1.00 53.19 88 GLU A C 1
ATOM 742 O O . GLU A 1 88 ? -14.252 -14.170 64.759 1.00 53.19 88 GLU A O 1
ATOM 747 N N . GLY A 1 89 ? -16.008 -14.068 66.158 1.00 53.72 89 GLY A N 1
ATOM 748 C CA . GLY A 1 89 ? -15.533 -12.949 66.964 1.00 53.72 89 GLY A CA 1
ATOM 749 C C . GLY A 1 89 ? -16.573 -12.339 67.907 1.00 53.72 89 GLY A C 1
ATOM 750 O O . GLY A 1 89 ? -16.428 -11.180 68.275 1.00 53.72 89 GLY A O 1
ATOM 751 N N . SER A 1 90 ? -17.639 -13.054 68.284 1.00 49.38 90 SER A N 1
ATOM 752 C CA . SER A 1 90 ? -18.543 -12.609 69.355 1.00 49.38 90 SER A CA 1
ATOM 753 C C . SER A 1 90 ? -19.147 -13.801 70.096 1.00 49.38 90 SER A C 1
ATOM 755 O O . SER A 1 90 ? -20.315 -14.140 69.927 1.00 49.38 90 SER A O 1
ATOM 757 N N . ALA A 1 91 ? -18.340 -14.462 70.914 1.00 50.84 91 ALA A N 1
ATOM 758 C CA . ALA A 1 91 ? -18.855 -15.242 72.030 1.00 50.84 91 ALA A CA 1
ATOM 759 C C . ALA A 1 91 ? -17.770 -15.328 73.100 1.00 50.84 91 ALA A C 1
ATOM 761 O O . ALA A 1 91 ? -16.877 -16.164 73.010 1.00 50.84 91 ALA A O 1
ATOM 762 N N . SER A 1 92 ? -17.832 -14.440 74.087 1.00 45.97 92 SER A N 1
ATOM 763 C CA . SER A 1 92 ? -17.614 -14.779 75.497 1.00 45.97 92 SER A CA 1
ATOM 764 C C . SER A 1 92 ? -18.116 -13.608 76.335 1.00 45.97 92 SER A C 1
ATOM 766 O O . SER A 1 92 ? -17.570 -12.507 76.277 1.00 45.97 92 SER A O 1
ATOM 768 N N . VAL A 1 93 ? -19.244 -13.881 76.992 1.00 50.84 93 VAL A N 1
ATOM 769 C CA . VAL A 1 93 ? -19.801 -13.163 78.144 1.00 50.84 93 VAL A CA 1
ATOM 770 C C . VAL A 1 93 ? -18.916 -13.435 79.355 1.00 50.84 93 VAL A C 1
ATOM 772 O O . VAL A 1 93 ? -18.387 -14.568 79.423 1.00 50.84 93 VAL A O 1
#

Radius of gyration: 31.16 Å; Cα contacts (8 Å, |Δi|>4): 34; chains: 1; bounding box: 47×35×96 Å

Foldseek 3Di:
DCVVPVVCVVVCVVVVVLVQQQDADPVPSGGVVCVVPVDHDQDPVNVVVVVVVVVVVVVVVVVVVVVVVVVVVVVVVVVVVVPPDPPDDDDDD

Sequence (93 aa):
MSIEDPTKWFKHVDSLQRVLNSVPSRSTKYSPFELLIGVKMKNPEDVMIRNLHEEESQEQLFQHRDFDRAEHFEDSRRKQKNLQPKTEGSASV

InterPro domains:
  IPR036397 Ribonuclease H superfamily [G3DSA:3.30.420.10] (1-82)